Protein AF-A0A916TNV3-F1 (afdb_monomer_lite)

Foldseek 3Di:
DDDFQAADDLVVCLVVVVDDQVVQVVQQKHKDADQALDDQQARHQRHHDHHRAIWMWHKDFPQCAPDPLGDIDTHIHHNPRDHDRDPDPSPPPDWDKDWDADPNRDTDDIDIDDDD

Sequence (116 aa):
MAYGIAGPPRADYTRYFAMDSSDLARTAARRVVADVDHGFPCRASLGDARSGEDSILLNHVSHDVANPYRTAYAIYVREQAARSDQLLPVFIGRTLSLRGFGGDGMRRSSVMETER

Secondary structure (DSSP, 8-state):
---------HHHHHHHHT--HHHHHHTT-EEEE-SSSSS-EETTTTEEPPTT-EEEEEEEEEE--SSTT-EEEEEEE-TT-----S--GGGTTS-EEEEEE-TTS-EEEEEEE---

InterPro domains:
  IPR009593 Protein of unknown function DUF1203 [PF06718] (39-106)

Structure (mmCIF, N/CA/C/O backbone):
data_AF-A0A916TNV3-F1
#
_entry.id   AF-A0A916TNV3-F1
#
loop_
_atom_site.group_PDB
_atom_site.id
_atom_site.type_symbol
_atom_site.label_atom_id
_atom_site.label_alt_id
_atom_site.label_comp_id
_atom_site.label_asym_id
_atom_site.label_entity_id
_atom_site.label_seq_id
_atom_site.pdbx_PDB_ins_code
_atom_site.Cartn_x
_atom_site.Cartn_y
_atom_site.Cartn_z
_atom_site.occupancy
_atom_site.B_iso_or_equiv
_atom_site.auth_seq_id
_atom_site.auth_comp_id
_atom_site.auth_asym_id
_atom_site.auth_atom_id
_atom_site.pdbx_PDB_model_num
ATOM 1 N N . MET A 1 1 ? -6.232 15.444 -24.430 1.00 45.59 1 MET A N 1
ATOM 2 C CA . MET A 1 1 ? -5.942 14.101 -23.878 1.00 45.59 1 MET A CA 1
ATOM 3 C C . MET A 1 1 ? -6.383 14.092 -22.427 1.00 45.59 1 MET A C 1
ATOM 5 O O . MET A 1 1 ? -5.957 14.974 -21.696 1.00 45.59 1 MET A O 1
ATOM 9 N N . ALA A 1 2 ? -7.253 13.160 -22.036 1.00 71.75 2 ALA A N 1
ATOM 10 C CA . ALA A 1 2 ? -7.607 12.936 -20.636 1.00 71.75 2 ALA A CA 1
ATOM 11 C C . ALA A 1 2 ? -6.710 11.822 -20.078 1.00 71.75 2 ALA A C 1
ATOM 13 O O . ALA A 1 2 ? -6.481 10.824 -20.761 1.00 71.75 2 ALA A O 1
ATOM 14 N N . TYR A 1 3 ? -6.177 12.005 -18.873 1.00 70.06 3 TYR A N 1
ATOM 15 C CA . TYR A 1 3 ? -5.445 10.976 -18.136 1.00 70.06 3 TYR A CA 1
ATOM 16 C C . TYR A 1 3 ? -6.287 10.528 -16.939 1.00 70.06 3 TYR A C 1
ATOM 18 O O . TYR A 1 3 ? -7.085 11.304 -16.419 1.00 70.06 3 TYR A O 1
ATOM 26 N N . GLY A 1 4 ? -6.123 9.275 -16.513 1.00 76.00 4 GLY A N 1
ATOM 27 C CA . GLY A 1 4 ? -6.836 8.704 -15.371 1.00 76.00 4 GLY A CA 1
ATOM 28 C C . GLY A 1 4 ? -5.870 8.064 -14.383 1.00 76.00 4 GLY A C 1
ATOM 29 O O . GLY A 1 4 ? -4.828 7.539 -14.776 1.00 76.00 4 GLY A O 1
ATOM 30 N N . ILE A 1 5 ? -6.220 8.096 -13.099 1.00 79.31 5 ILE A N 1
ATOM 31 C CA . ILE A 1 5 ? -5.467 7.414 -12.045 1.00 79.31 5 ILE A CA 1
ATOM 32 C C . ILE A 1 5 ? -6.193 6.107 -11.735 1.00 79.31 5 ILE A C 1
ATOM 34 O O . ILE A 1 5 ? -7.368 6.109 -11.388 1.00 79.31 5 ILE A O 1
ATOM 38 N N . ALA A 1 6 ? -5.492 4.984 -11.868 1.00 80.31 6 ALA A N 1
ATOM 39 C CA . ALA A 1 6 ? -6.019 3.666 -11.540 1.00 80.31 6 ALA A CA 1
ATOM 40 C C . ALA A 1 6 ? -5.325 3.102 -10.296 1.00 80.31 6 ALA A C 1
ATOM 42 O O . ALA A 1 6 ? -4.105 3.209 -10.147 1.00 80.31 6 ALA A O 1
ATOM 43 N N . GLY A 1 7 ? -6.113 2.490 -9.415 1.00 85.56 7 GLY A N 1
ATOM 44 C CA . GLY A 1 7 ? -5.614 1.572 -8.397 1.00 85.56 7 GLY A CA 1
ATOM 45 C C . GLY A 1 7 ? -5.381 0.158 -8.949 1.00 85.56 7 GLY A C 1
ATOM 46 O O . GLY A 1 7 ? -5.683 -0.099 -10.119 1.00 85.56 7 GLY A O 1
ATOM 47 N N . PRO A 1 8 ? -4.869 -0.773 -8.122 1.00 89.81 8 PRO A N 1
ATOM 48 C CA . PRO A 1 8 ? -4.747 -2.176 -8.501 1.00 89.81 8 PRO A CA 1
ATOM 49 C C . PRO A 1 8 ? -6.127 -2.796 -8.806 1.00 89.81 8 PRO A C 1
ATOM 51 O O . PRO A 1 8 ? -7.106 -2.463 -8.128 1.00 89.81 8 PRO A O 1
ATOM 54 N N . PRO A 1 9 ? -6.227 -3.707 -9.790 1.00 89.19 9 PRO A N 1
ATOM 55 C CA . PRO A 1 9 ? -7.436 -4.482 -10.056 1.00 89.19 9 PRO A CA 1
ATOM 56 C C . PRO A 1 9 ? -7.943 -5.241 -8.824 1.00 89.19 9 PRO A C 1
ATOM 58 O O . PRO A 1 9 ? -7.163 -5.836 -8.083 1.00 89.19 9 PRO A O 1
ATOM 61 N N . ARG A 1 10 ? -9.271 -5.314 -8.645 1.00 89.38 10 ARG A N 1
ATOM 62 C CA . ARG A 1 10 ? -9.894 -6.047 -7.523 1.00 89.38 10 ARG A CA 1
ATOM 63 C C . ARG A 1 10 ? -9.470 -7.519 -7.459 1.00 89.38 10 ARG A C 1
ATOM 65 O O . ARG A 1 10 ? -9.273 -8.058 -6.368 1.00 89.38 10 ARG A O 1
ATOM 72 N N . ALA A 1 11 ? -9.297 -8.163 -8.613 1.00 91.25 11 ALA A N 1
ATOM 73 C CA . ALA A 1 11 ? -8.871 -9.560 -8.700 1.00 91.25 11 ALA A CA 1
ATOM 74 C C . ALA A 1 11 ? -7.503 -9.814 -8.034 1.00 91.25 11 ALA A C 1
ATOM 76 O O . ALA A 1 11 ? -7.301 -10.873 -7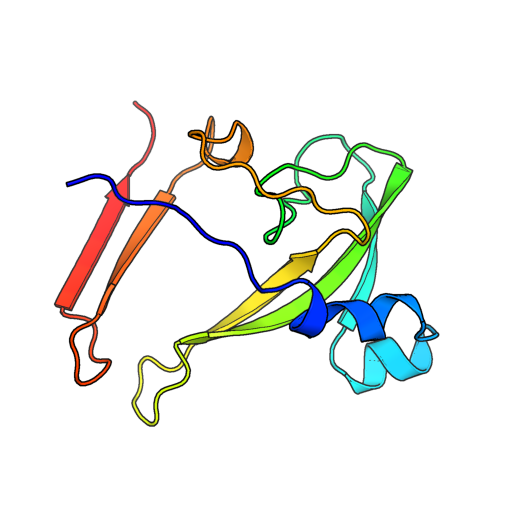.441 1.00 91.25 11 ALA A O 1
ATOM 77 N N . ASP A 1 12 ? -6.607 -8.823 -8.039 1.00 91.94 12 ASP A N 1
ATOM 78 C CA . ASP A 1 12 ? -5.238 -8.964 -7.534 1.00 91.94 12 ASP A CA 1
ATOM 79 C C . ASP A 1 12 ? -5.185 -9.105 -6.015 1.00 91.94 12 ASP A C 1
ATOM 81 O O . ASP A 1 12 ? -4.214 -9.647 -5.481 1.00 91.94 12 ASP A O 1
ATOM 85 N N . TYR A 1 13 ? -6.220 -8.636 -5.313 1.00 94.00 13 TYR A N 1
ATOM 86 C CA . TYR A 1 13 ? -6.229 -8.598 -3.856 1.00 94.00 13 TYR A CA 1
ATOM 87 C C . TYR A 1 13 ? -7.477 -9.208 -3.194 1.00 94.00 13 TYR A C 1
ATOM 89 O O . TYR A 1 13 ? -7.505 -9.352 -1.974 1.00 94.00 13 TYR A O 1
ATOM 97 N N . THR A 1 14 ? -8.489 -9.642 -3.953 1.00 93.44 14 THR A N 1
ATOM 98 C CA . THR A 1 14 ? -9.712 -10.236 -3.367 1.00 93.44 14 THR A CA 1
ATOM 99 C C . THR A 1 14 ? -9.411 -11.461 -2.497 1.00 93.44 14 THR A C 1
ATOM 101 O O . THR A 1 14 ? -10.008 -11.622 -1.436 1.00 93.44 14 THR A O 1
ATOM 104 N N . ARG A 1 15 ? -8.434 -12.292 -2.890 1.00 95.25 15 ARG A N 1
ATOM 105 C CA . ARG A 1 15 ? -8.075 -13.518 -2.151 1.00 95.25 15 ARG A CA 1
ATOM 106 C C . ARG A 1 15 ? -7.668 -13.273 -0.694 1.00 95.25 15 ARG A C 1
ATOM 108 O O . ARG A 1 15 ? -7.888 -14.145 0.135 1.00 95.25 15 ARG A O 1
ATOM 115 N N . TYR A 1 16 ? -7.093 -12.110 -0.377 1.00 96.88 16 TYR A N 1
ATOM 116 C CA . TYR A 1 16 ? -6.606 -11.819 0.975 1.00 96.88 16 TYR A CA 1
ATOM 117 C C . TYR A 1 16 ? -7.752 -11.687 1.984 1.00 96.88 16 TYR A C 1
ATOM 119 O O . TYR A 1 16 ? -7.570 -11.981 3.159 1.00 96.88 16 TYR A O 1
ATOM 127 N N . PHE A 1 17 ? -8.952 -11.296 1.545 1.00 95.88 17 PHE A N 1
ATOM 128 C CA . PHE A 1 17 ? -10.091 -11.143 2.452 1.00 95.88 17 PHE A CA 1
ATOM 129 C C . PHE A 1 17 ? -10.606 -12.478 2.992 1.00 95.88 17 PHE A C 1
ATOM 131 O O . PHE A 1 17 ? -11.087 -12.510 4.124 1.00 95.88 17 PHE A O 1
ATOM 138 N N . ALA A 1 18 ? -10.416 -13.568 2.243 1.00 95.44 18 ALA A N 1
ATOM 139 C CA . ALA A 1 18 ? -10.770 -14.925 2.654 1.00 95.44 18 ALA A CA 1
ATOM 140 C C . ALA A 1 18 ? -9.696 -15.613 3.521 1.00 95.44 18 ALA A C 1
ATOM 142 O O . ALA A 1 18 ? -9.947 -16.696 4.041 1.00 95.44 18 ALA A O 1
ATOM 143 N N . MET A 1 19 ? -8.506 -15.017 3.664 1.00 97.31 19 MET A N 1
ATOM 144 C CA . MET A 1 19 ? -7.401 -15.596 4.434 1.00 97.31 19 MET A CA 1
ATOM 145 C C . MET A 1 19 ? -7.539 -15.306 5.930 1.00 97.31 19 MET A C 1
ATOM 147 O O . MET A 1 19 ? -7.941 -14.206 6.339 1.00 97.31 19 MET A O 1
ATOM 151 N N . ASP A 1 20 ? -7.126 -16.278 6.741 1.00 97.56 20 ASP A N 1
ATOM 152 C CA . ASP A 1 20 ? -6.899 -16.074 8.166 1.00 97.56 20 ASP A CA 1
ATOM 153 C C . ASP A 1 20 ? -5.582 -15.318 8.429 1.00 97.56 20 ASP A C 1
ATOM 155 O O . ASP A 1 20 ? -4.798 -15.021 7.524 1.00 97.56 20 ASP A O 1
ATOM 159 N N . SER A 1 21 ? -5.328 -14.981 9.692 1.00 96.69 21 SER A N 1
ATOM 160 C CA . SER A 1 21 ? -4.140 -14.219 10.087 1.00 96.69 21 SER A CA 1
ATOM 161 C C . SER A 1 21 ? -2.815 -14.923 9.765 1.00 96.69 21 SER A C 1
ATOM 163 O O . SER A 1 21 ? -1.822 -14.244 9.499 1.00 96.69 21 SER A O 1
ATOM 165 N N . SER A 1 22 ? -2.780 -16.257 9.783 1.00 97.62 22 SER A N 1
ATOM 166 C CA . SER A 1 22 ? -1.572 -17.039 9.507 1.00 97.62 22 SER A CA 1
ATOM 167 C C . SER A 1 22 ? -1.245 -17.060 8.011 1.00 97.62 22 SER A C 1
ATOM 169 O O . SER A 1 22 ? -0.099 -16.823 7.619 1.00 97.62 22 SER A O 1
ATOM 171 N N . ASP A 1 23 ? -2.263 -17.221 7.166 1.00 97.94 23 ASP A N 1
ATOM 172 C CA . ASP A 1 23 ? -2.129 -17.171 5.712 1.00 97.94 23 ASP A CA 1
ATOM 173 C C . ASP A 1 23 ? -1.785 -15.766 5.207 1.00 97.94 23 ASP A C 1
ATOM 175 O O . ASP A 1 23 ? -0.944 -15.601 4.313 1.00 97.94 23 ASP A O 1
ATOM 179 N N . LEU A 1 24 ? -2.374 -14.737 5.821 1.00 98.00 24 LEU A N 1
ATOM 180 C CA . LEU A 1 24 ? -2.001 -13.347 5.568 1.00 98.00 24 LEU A CA 1
ATOM 181 C C . LEU A 1 24 ? -0.519 -13.117 5.884 1.00 98.00 24 LEU A C 1
ATOM 183 O O . LEU A 1 24 ? 0.226 -12.642 5.024 1.00 98.00 24 LEU A O 1
ATOM 187 N N . ALA A 1 25 ? -0.056 -13.529 7.067 1.00 96.94 25 ALA A N 1
ATOM 188 C CA . ALA A 1 25 ? 1.339 -13.354 7.464 1.00 96.94 25 ALA A CA 1
ATOM 189 C C . ALA A 1 25 ? 2.313 -14.061 6.503 1.00 96.94 25 ALA A C 1
ATOM 191 O O . ALA A 1 25 ? 3.323 -13.477 6.102 1.00 96.94 25 ALA A O 1
ATOM 192 N N . ARG A 1 26 ? 1.979 -15.278 6.051 1.00 97.12 26 ARG A N 1
ATOM 193 C CA . ARG A 1 26 ? 2.771 -16.046 5.071 1.00 97.12 26 ARG A CA 1
ATOM 194 C C . ARG A 1 26 ? 2.892 -15.352 3.710 1.00 97.12 26 ARG A C 1
ATOM 196 O O . ARG A 1 26 ? 3.831 -15.621 2.964 1.00 97.12 26 ARG A O 1
ATOM 203 N N . THR A 1 27 ? 1.966 -14.453 3.387 1.00 94.81 27 THR A N 1
ATOM 204 C CA . THR A 1 27 ? 1.957 -13.666 2.144 1.00 94.81 27 THR A CA 1
ATOM 205 C C . THR A 1 27 ? 2.395 -12.211 2.344 1.00 94.81 27 THR A C 1
ATOM 207 O O . THR A 1 27 ? 2.175 -11.381 1.461 1.00 94.81 27 THR A O 1
ATOM 210 N N . ALA A 1 28 ? 3.039 -11.901 3.478 1.00 95.19 28 ALA A N 1
ATOM 211 C CA . ALA A 1 28 ? 3.454 -10.549 3.865 1.00 95.19 28 ALA A CA 1
ATOM 212 C C . ALA A 1 28 ? 2.291 -9.536 3.864 1.00 95.19 28 ALA A C 1
ATOM 214 O O . ALA A 1 28 ? 2.457 -8.365 3.509 1.00 95.19 28 ALA A O 1
ATOM 215 N N . ALA A 1 29 ? 1.108 -10.003 4.260 1.00 97.75 29 ALA A N 1
ATOM 216 C CA . ALA A 1 29 ? -0.093 -9.206 4.425 1.00 97.75 29 ALA A CA 1
ATOM 217 C C . ALA A 1 29 ? -0.606 -9.285 5.868 1.00 97.75 29 ALA A C 1
ATOM 219 O O . ALA A 1 29 ? -0.259 -10.183 6.634 1.00 97.75 29 ALA A O 1
ATOM 220 N N . ARG A 1 30 ? -1.451 -8.331 6.255 1.00 98.06 30 ARG A N 1
ATOM 221 C CA . ARG A 1 30 ? -2.170 -8.363 7.532 1.00 98.06 30 ARG A CA 1
ATOM 222 C C . ARG A 1 30 ? -3.494 -7.624 7.439 1.00 98.06 30 ARG A C 1
ATOM 224 O O . ARG A 1 30 ? -3.636 -6.687 6.653 1.00 98.06 30 ARG A O 1
ATOM 231 N N . ARG A 1 31 ? -4.437 -8.023 8.286 1.00 97.69 31 ARG A N 1
ATOM 232 C CA . ARG A 1 31 ? -5.702 -7.314 8.478 1.00 97.69 31 ARG A CA 1
ATOM 233 C C . ARG A 1 31 ? -5.469 -6.105 9.381 1.00 97.69 31 ARG A C 1
ATOM 235 O O . ARG A 1 31 ? -4.719 -6.203 10.353 1.00 97.69 31 ARG A O 1
ATOM 242 N N . VAL A 1 32 ? -6.051 -4.967 9.023 1.00 97.69 32 VAL A N 1
ATOM 243 C CA . VAL A 1 32 ? -5.921 -3.702 9.752 1.00 97.69 32 VAL A CA 1
ATOM 244 C C . VAL A 1 32 ? -7.288 -3.039 9.819 1.00 97.69 32 VAL A C 1
ATOM 246 O O . VAL A 1 32 ? -7.908 -2.813 8.780 1.00 97.69 32 VAL A O 1
ATOM 249 N N . VAL A 1 33 ? -7.721 -2.707 11.032 1.00 96.81 33 VAL A N 1
ATOM 250 C CA . VAL A 1 33 ? -8.901 -1.872 11.277 1.00 96.81 33 VAL A CA 1
ATOM 251 C C . VAL A 1 33 ? -8.419 -0.431 11.366 1.00 96.81 33 VAL A C 1
ATOM 253 O O . VAL A 1 33 ? -7.474 -0.152 12.107 1.00 96.81 33 VAL A O 1
ATOM 256 N N . ALA A 1 34 ? -9.025 0.467 10.594 1.00 96.19 34 ALA A N 1
ATOM 257 C CA . ALA A 1 34 ? -8.708 1.886 10.681 1.00 96.19 34 ALA A CA 1
ATOM 258 C C . ALA A 1 34 ? -9.148 2.436 12.046 1.00 96.19 34 ALA A C 1
ATOM 260 O O . ALA A 1 34 ? -10.291 2.247 12.458 1.00 96.19 34 ALA A O 1
ATOM 261 N N . ASP A 1 35 ? -8.249 3.114 12.754 1.00 96.06 35 ASP A N 1
ATOM 262 C CA . ASP A 1 35 ? -8.545 3.737 14.049 1.00 96.06 35 ASP A CA 1
ATOM 263 C C . ASP A 1 35 ? -9.050 5.181 13.895 1.00 96.06 35 ASP A C 1
ATOM 265 O O . ASP A 1 35 ? -9.844 5.656 14.707 1.00 96.06 35 ASP A O 1
ATOM 269 N N . VAL A 1 36 ? -8.685 5.847 12.801 1.00 93.88 36 VAL A N 1
ATOM 270 C CA . VAL A 1 36 ? -9.113 7.203 12.439 1.00 93.88 36 VAL A CA 1
ATOM 271 C C . VAL A 1 36 ? -9.555 7.283 10.975 1.00 93.88 36 VAL A C 1
ATOM 273 O O . VAL A 1 36 ? -9.180 6.454 10.150 1.00 93.88 36 VAL A O 1
ATOM 276 N N . ASP A 1 37 ? -10.315 8.324 10.630 1.00 88.69 37 ASP A N 1
ATOM 277 C CA . ASP A 1 37 ? -10.859 8.533 9.276 1.00 88.69 37 ASP A CA 1
ATOM 278 C C . ASP A 1 37 ? -9.814 8.882 8.200 1.00 88.69 37 ASP A C 1
ATOM 280 O O . ASP A 1 37 ? -10.140 8.924 7.011 1.00 88.69 37 ASP A O 1
ATOM 284 N N . HIS A 1 38 ? -8.573 9.167 8.604 1.00 86.69 38 HIS A N 1
ATOM 285 C CA . HIS A 1 38 ? -7.480 9.574 7.725 1.00 86.69 38 HIS A CA 1
ATOM 286 C C . HIS A 1 38 ? -6.185 8.857 8.108 1.00 86.69 38 HIS A C 1
ATOM 288 O O . HIS A 1 38 ? -5.759 8.936 9.254 1.00 86.69 38 HIS A O 1
ATOM 294 N N . GLY A 1 39 ? -5.520 8.213 7.145 1.00 88.19 39 GLY A N 1
ATOM 295 C CA . GLY A 1 39 ? -4.253 7.500 7.391 1.00 88.19 39 GLY A CA 1
ATOM 296 C C . GLY A 1 39 ? -4.215 6.078 6.835 1.00 88.19 39 GLY A C 1
ATOM 297 O O . GLY A 1 39 ? -3.149 5.462 6.776 1.00 88.19 39 GLY A O 1
ATOM 298 N N . PHE A 1 40 ? -5.352 5.594 6.334 1.00 93.62 40 PHE A N 1
ATOM 299 C CA . PHE A 1 40 ? -5.515 4.269 5.740 1.00 93.62 40 PHE A CA 1
ATOM 300 C C . PHE A 1 40 ? -5.959 4.400 4.273 1.00 93.62 40 PHE A C 1
ATOM 302 O O .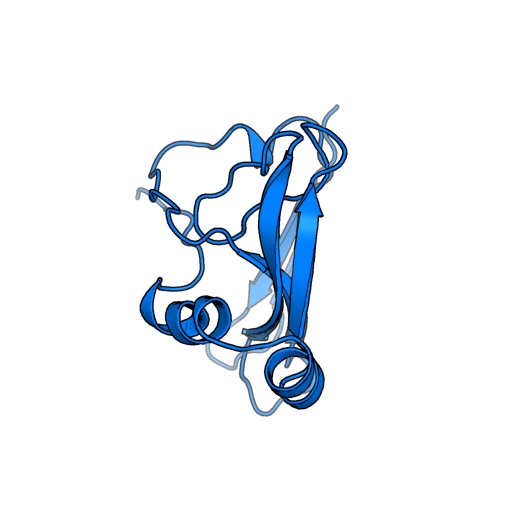 PHE A 1 40 ? -7.068 3.985 3.920 1.00 93.62 40 PHE A O 1
ATOM 309 N N . PRO A 1 41 ? -5.135 5.012 3.394 1.00 92.06 41 PRO A N 1
ATOM 310 C CA . PRO A 1 41 ? -5.530 5.303 2.022 1.00 92.06 41 PRO A CA 1
ATOM 311 C C . PRO A 1 41 ? -5.670 4.007 1.220 1.00 92.06 41 PRO A C 1
ATOM 313 O O . PRO A 1 41 ? -4.678 3.360 0.874 1.00 92.06 41 PRO A O 1
ATOM 316 N N . CYS A 1 42 ? -6.905 3.639 0.878 1.00 92.69 42 CYS A N 1
ATOM 317 C CA . CYS A 1 42 ? -7.177 2.500 0.014 1.00 92.69 42 CYS A CA 1
ATOM 318 C C . CYS A 1 42 ? -6.666 2.803 -1.393 1.00 92.69 42 CYS A C 1
ATOM 320 O O . CYS A 1 42 ? -7.181 3.678 -2.093 1.00 92.69 42 CYS A O 1
ATOM 322 N N . ARG A 1 43 ? -5.668 2.046 -1.848 1.00 91.62 43 ARG A N 1
ATOM 323 C CA . ARG A 1 43 ? -5.049 2.277 -3.154 1.00 91.62 43 ARG A CA 1
ATOM 324 C C . ARG A 1 43 ? -5.975 1.925 -4.320 1.00 91.62 43 ARG A C 1
ATOM 326 O O . ARG A 1 43 ? -5.775 2.460 -5.404 1.00 91.62 43 ARG A O 1
ATOM 333 N N . ALA A 1 44 ? -6.963 1.054 -4.104 1.00 90.50 44 ALA A N 1
ATOM 334 C CA . ALA A 1 44 ? -7.915 0.620 -5.128 1.00 90.50 44 ALA A CA 1
ATOM 335 C C . ALA A 1 44 ? -9.026 1.652 -5.397 1.00 90.50 44 ALA A C 1
ATOM 337 O O . ALA A 1 44 ? -9.296 1.957 -6.556 1.00 90.50 44 ALA A O 1
ATOM 338 N N . SER A 1 45 ? -9.635 2.218 -4.347 1.00 87.81 45 SER A N 1
ATOM 339 C CA . SER A 1 45 ? -10.688 3.243 -4.475 1.00 87.81 45 SER A CA 1
ATOM 340 C C . SER A 1 45 ? -10.156 4.671 -4.486 1.00 87.81 45 SER A C 1
ATOM 342 O O . SER A 1 45 ? -10.886 5.580 -4.867 1.00 87.81 45 SER A O 1
ATOM 344 N N . LEU A 1 46 ? -8.905 4.876 -4.054 1.00 88.12 46 LEU A N 1
ATOM 345 C CA . LEU A 1 46 ? -8.317 6.196 -3.817 1.00 88.12 46 LEU A CA 1
ATOM 346 C C . LEU A 1 46 ? -9.158 7.011 -2.816 1.00 88.12 46 LEU A C 1
ATOM 348 O O . LEU A 1 46 ? -9.423 8.193 -3.007 1.00 88.12 46 LEU A O 1
ATOM 352 N N . GLY A 1 47 ? -9.575 6.360 -1.732 1.00 88.00 47 GLY A N 1
ATOM 353 C CA . GLY A 1 47 ? -10.220 6.982 -0.576 1.00 88.00 47 GLY A CA 1
ATOM 354 C C . GLY A 1 47 ? -9.711 6.345 0.712 1.00 88.00 47 GLY A C 1
ATOM 355 O O . GLY A 1 47 ? -9.307 5.183 0.701 1.00 88.00 47 GLY A O 1
ATOM 356 N N . ASP A 1 48 ? -9.701 7.087 1.815 1.00 89.56 48 ASP A N 1
ATOM 357 C CA . ASP A 1 48 ? -9.354 6.520 3.120 1.00 89.56 48 ASP A CA 1
ATOM 358 C C . ASP A 1 48 ? -10.423 5.515 3.596 1.00 89.56 48 ASP A C 1
ATOM 360 O O . ASP A 1 48 ? -11.612 5.628 3.270 1.00 89.56 48 ASP A O 1
ATOM 364 N N . ALA A 1 49 ? -9.990 4.504 4.352 1.00 92.31 49 ALA A N 1
ATOM 365 C CA . ALA A 1 49 ? -10.890 3.756 5.224 1.00 92.31 49 ALA A CA 1
ATOM 366 C C . ALA A 1 49 ? -11.350 4.655 6.386 1.00 92.31 49 ALA A C 1
ATOM 368 O O . ALA A 1 49 ? -10.566 5.451 6.901 1.00 92.31 49 ALA A O 1
ATOM 369 N N . ARG A 1 50 ? -12.624 4.545 6.767 1.00 92.56 50 ARG A N 1
ATOM 370 C CA . ARG A 1 50 ? -13.205 5.242 7.926 1.00 92.56 50 ARG A CA 1
ATOM 371 C C . ARG A 1 50 ? -12.901 4.488 9.213 1.00 92.56 50 ARG A C 1
ATOM 373 O O . ARG A 1 50 ? -12.686 3.279 9.170 1.00 92.56 50 ARG A O 1
ATOM 380 N N . SER A 1 51 ? -12.918 5.187 10.346 1.00 96.06 51 SER A N 1
ATOM 381 C CA . SER A 1 51 ? -12.718 4.561 11.657 1.00 96.06 51 SER A CA 1
ATOM 382 C C . SER A 1 51 ? -13.668 3.365 11.841 1.00 96.06 51 SER A C 1
ATOM 384 O O . SER A 1 51 ? -14.869 3.462 11.584 1.00 96.06 51 SER A O 1
ATOM 386 N N . GLY A 1 52 ? -13.112 2.217 12.232 1.00 96.12 52 GLY A N 1
ATOM 387 C CA . GLY A 1 52 ? -13.823 0.945 12.373 1.00 96.12 52 GLY A CA 1
ATOM 388 C C . GLY A 1 52 ? -13.942 0.102 11.096 1.00 96.12 52 GLY A C 1
ATOM 389 O O . GLY A 1 52 ? -14.378 -1.043 11.184 1.00 96.12 52 GLY A O 1
ATOM 390 N N . GLU A 1 53 ? -13.554 0.606 9.921 1.00 95.00 53 GLU A N 1
ATOM 391 C CA . GLU A 1 53 ? -13.571 -0.184 8.685 1.00 95.00 53 GLU A CA 1
ATOM 392 C C . GLU A 1 53 ? -12.348 -1.105 8.561 1.00 95.00 53 GLU A C 1
ATOM 394 O O . GLU A 1 53 ? -11.209 -0.727 8.859 1.00 95.00 53 GLU A O 1
ATOM 399 N N . ASP A 1 54 ? -12.586 -2.306 8.028 1.00 94.88 54 ASP A N 1
ATOM 400 C CA . ASP A 1 54 ? -11.544 -3.283 7.733 1.00 94.88 54 ASP A CA 1
ATOM 401 C C . ASP A 1 54 ? -10.798 -2.985 6.426 1.00 94.88 54 ASP A C 1
ATOM 403 O O . ASP A 1 54 ? -11.367 -2.645 5.380 1.00 94.88 54 ASP A O 1
ATOM 407 N N . SER A 1 55 ? -9.492 -3.227 6.465 1.00 96.69 55 SER A N 1
ATOM 408 C CA . SER A 1 55 ? -8.602 -3.194 5.312 1.00 96.69 55 SER A CA 1
ATOM 409 C C . SER A 1 55 ? -7.568 -4.318 5.374 1.00 96.69 55 SER A C 1
ATOM 411 O O . SER A 1 55 ? -7.287 -4.895 6.429 1.00 96.69 55 SER A O 1
ATOM 413 N N . ILE A 1 56 ? -6.975 -4.628 4.224 1.00 97.88 56 ILE A N 1
ATOM 414 C CA . ILE A 1 56 ? -5.768 -5.450 4.147 1.00 97.88 56 ILE A CA 1
ATOM 415 C C . ILE A 1 56 ? -4.593 -4.529 3.837 1.00 97.88 56 ILE A C 1
ATOM 417 O O . ILE A 1 56 ? -4.614 -3.804 2.842 1.00 97.88 56 ILE A O 1
ATOM 421 N N . LEU A 1 57 ? -3.554 -4.594 4.668 1.00 98.25 57 LEU A N 1
ATOM 422 C CA . LEU A 1 57 ? -2.231 -4.072 4.347 1.00 98.25 57 LEU A CA 1
ATOM 423 C C . LEU A 1 57 ? -1.440 -5.193 3.675 1.00 98.25 57 LEU A C 1
ATOM 425 O O . LEU A 1 57 ? -1.219 -6.233 4.292 1.00 98.25 57 LEU A O 1
ATOM 429 N N . LEU A 1 58 ? -1.020 -4.991 2.428 1.00 97.19 58 LEU A N 1
ATOM 430 C CA . LEU A 1 58 ? -0.278 -5.987 1.647 1.00 97.19 58 LEU A CA 1
ATOM 431 C C . LEU A 1 58 ? 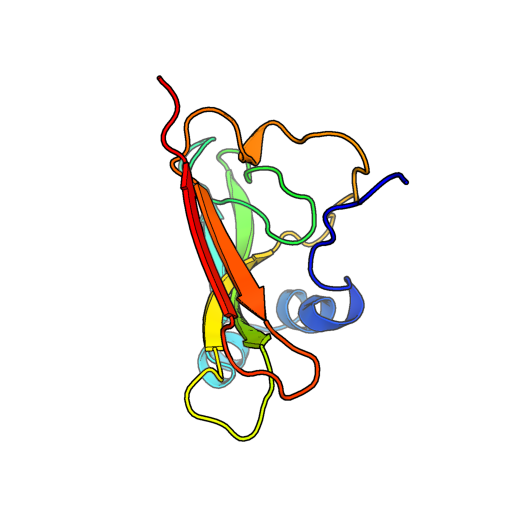0.916 -5.366 0.928 1.00 97.19 58 LEU A C 1
ATOM 433 O O . LEU A 1 58 ? 0.945 -4.159 0.685 1.00 97.19 58 LEU A O 1
ATOM 437 N N . ASN A 1 59 ? 1.889 -6.196 0.553 1.00 96.12 59 ASN A N 1
ATOM 438 C CA . ASN A 1 59 ? 2.992 -5.784 -0.309 1.00 96.12 59 ASN A CA 1
ATOM 439 C C . ASN A 1 59 ? 2.578 -5.849 -1.792 1.00 96.12 59 ASN A C 1
ATOM 441 O O . ASN A 1 59 ? 2.140 -6.893 -2.271 1.00 96.12 59 ASN A O 1
ATOM 445 N N . HIS A 1 60 ? 2.710 -4.736 -2.516 1.00 94.81 60 HIS A N 1
ATOM 446 C CA . HIS A 1 60 ? 2.341 -4.615 -3.927 1.00 94.81 60 HIS A CA 1
ATOM 447 C C . HIS A 1 60 ? 3.531 -4.155 -4.770 1.00 94.81 60 HIS A C 1
ATOM 449 O O . HIS A 1 60 ? 4.194 -3.169 -4.437 1.00 94.81 60 HIS A O 1
ATOM 455 N N . VAL A 1 61 ? 3.769 -4.847 -5.886 1.00 94.94 61 VAL A N 1
ATOM 456 C CA . VAL A 1 61 ? 4.778 -4.479 -6.886 1.00 94.94 61 VAL A CA 1
ATOM 457 C C . VAL A 1 61 ? 4.155 -3.486 -7.863 1.00 94.94 61 VAL A C 1
ATOM 459 O O . VAL A 1 61 ? 3.321 -3.861 -8.679 1.00 94.94 61 VAL A O 1
ATOM 462 N N . SER A 1 62 ? 4.548 -2.216 -7.770 1.00 92.56 62 SER A N 1
ATOM 463 C CA . SER A 1 62 ? 4.007 -1.138 -8.612 1.00 92.56 62 SER A CA 1
ATOM 464 C C . SER A 1 62 ? 4.832 -0.869 -9.871 1.00 92.56 62 SER A C 1
ATOM 466 O O . SER A 1 62 ? 4.347 -0.214 -10.789 1.00 92.56 62 SER A O 1
ATOM 468 N N . HIS A 1 63 ? 6.072 -1.362 -9.915 1.00 94.75 63 HIS A N 1
ATOM 469 C CA . HIS A 1 63 ? 6.949 -1.291 -11.083 1.00 94.75 63 HIS A CA 1
ATOM 470 C C . HIS A 1 63 ? 7.746 -2.592 -11.179 1.00 94.75 63 HIS A C 1
ATOM 472 O O . HIS A 1 63 ? 8.747 -2.753 -10.477 1.00 94.75 63 HIS A O 1
ATOM 478 N N . ASP A 1 64 ? 7.263 -3.542 -11.983 1.00 95.50 64 ASP A N 1
ATOM 479 C CA . ASP A 1 64 ? 7.855 -4.878 -12.115 1.00 95.50 64 ASP A CA 1
ATOM 480 C C . ASP A 1 64 ? 8.776 -4.950 -13.335 1.00 95.50 64 ASP A C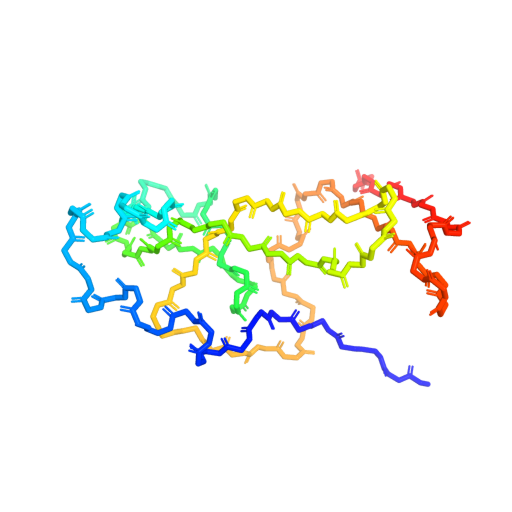 1
ATOM 482 O O . ASP A 1 64 ? 8.369 -5.267 -14.450 1.00 95.50 64 ASP A O 1
ATOM 486 N N . VAL A 1 65 ? 10.036 -4.582 -13.122 1.00 97.12 65 VAL A N 1
ATOM 487 C CA . VAL A 1 65 ? 11.075 -4.535 -14.156 1.00 97.12 65 VAL A CA 1
ATOM 488 C C . VAL A 1 65 ? 12.330 -5.243 -13.664 1.00 97.12 65 VAL A C 1
ATOM 490 O O . VAL A 1 65 ? 12.630 -5.237 -12.473 1.00 97.12 65 VAL A O 1
ATOM 493 N N . ALA A 1 66 ? 13.112 -5.817 -14.575 1.00 96.12 66 ALA A N 1
ATOM 494 C CA . ALA A 1 66 ? 14.391 -6.457 -14.257 1.00 96.12 66 ALA A CA 1
ATOM 495 C C . ALA A 1 66 ? 15.552 -5.441 -14.212 1.00 96.12 66 ALA A C 1
ATOM 497 O O . ALA A 1 66 ? 16.615 -5.663 -14.785 1.00 96.12 66 ALA A O 1
ATOM 498 N N . ASN A 1 67 ? 15.332 -4.286 -13.581 1.00 95.31 67 ASN A N 1
ATOM 499 C CA . ASN A 1 67 ? 16.321 -3.216 -13.459 1.00 95.31 67 ASN A CA 1
ATOM 500 C C . ASN A 1 67 ? 16.279 -2.597 -12.041 1.00 95.31 67 ASN A C 1
ATOM 502 O O . ASN A 1 67 ? 15.370 -2.910 -11.264 1.00 95.31 67 ASN A O 1
ATOM 506 N N . PRO A 1 68 ? 17.227 -1.709 -11.676 1.00 96.69 68 PRO A N 1
ATOM 507 C CA . PRO A 1 68 ? 17.314 -1.152 -10.321 1.00 96.69 68 PRO A CA 1
ATOM 508 C C . PRO A 1 68 ? 16.094 -0.351 -9.845 1.00 96.69 68 PRO A C 1
ATOM 510 O O . PRO A 1 68 ? 16.004 -0.034 -8.663 1.00 96.69 68 PRO A O 1
ATOM 513 N N . TYR A 1 69 ? 15.164 0.004 -10.734 1.00 96.25 69 TYR A N 1
ATOM 514 C CA . TYR A 1 69 ? 13.946 0.729 -10.381 1.00 96.25 69 TYR A CA 1
ATOM 515 C C . TYR A 1 69 ? 12.776 -0.177 -9.989 1.00 96.25 69 TYR A C 1
ATOM 517 O O . TYR A 1 69 ? 11.717 0.353 -9.633 1.00 96.25 69 TYR A O 1
ATOM 525 N N . ARG A 1 70 ? 12.939 -1.510 -9.998 1.00 97.12 70 ARG A N 1
ATOM 526 C CA . ARG A 1 70 ? 11.910 -2.435 -9.504 1.00 97.12 70 ARG A CA 1
ATOM 527 C C . ARG A 1 70 ? 11.437 -2.005 -8.117 1.00 97.12 70 ARG A C 1
ATOM 529 O O . ARG A 1 70 ? 12.236 -1.911 -7.190 1.00 97.12 70 ARG A O 1
ATOM 536 N N . THR A 1 71 ? 10.143 -1.738 -7.973 1.00 95.31 71 THR A N 1
ATOM 537 C CA . THR A 1 71 ? 9.591 -1.164 -6.739 1.00 95.31 71 THR A CA 1
ATOM 538 C C . THR A 1 71 ? 8.440 -2.008 -6.222 1.00 95.31 71 THR A C 1
ATOM 540 O O . THR A 1 71 ? 7.488 -2.297 -6.947 1.00 95.31 71 THR A O 1
ATOM 543 N N . ALA A 1 72 ? 8.514 -2.342 -4.937 1.00 95.31 72 ALA A N 1
ATOM 544 C CA . ALA A 1 72 ? 7.421 -2.923 -4.180 1.00 95.31 72 ALA A CA 1
ATOM 545 C C . ALA A 1 72 ? 7.262 -2.170 -2.857 1.00 95.31 72 ALA A C 1
ATOM 547 O O . ALA A 1 72 ? 8.254 -1.784 -2.237 1.00 95.31 72 ALA A O 1
ATOM 548 N N . TYR A 1 73 ? 6.023 -1.929 -2.439 1.00 95.12 73 TYR A N 1
ATOM 549 C CA . TYR A 1 73 ? 5.740 -1.224 -1.191 1.00 95.12 73 TYR A CA 1
ATOM 550 C C . TYR A 1 73 ? 4.418 -1.679 -0.575 1.00 95.12 73 TYR A C 1
ATOM 552 O O . TYR A 1 73 ? 3.592 -2.306 -1.240 1.00 95.12 73 TYR A O 1
ATOM 560 N N . ALA A 1 74 ? 4.230 -1.373 0.707 1.00 96.75 74 ALA A N 1
ATOM 561 C CA . ALA A 1 74 ? 2.994 -1.680 1.409 1.00 96.75 74 ALA A CA 1
ATOM 562 C C . ALA A 1 74 ? 1.861 -0.738 0.963 1.00 96.75 74 ALA A C 1
ATOM 564 O O . ALA A 1 74 ? 2.053 0.475 0.881 1.00 96.75 74 ALA A O 1
ATOM 565 N N . ILE A 1 75 ? 0.679 -1.290 0.690 1.00 96.31 75 ILE A N 1
ATOM 566 C CA . ILE A 1 75 ? -0.536 -0.536 0.357 1.00 96.31 75 ILE A CA 1
ATOM 567 C C . ILE A 1 75 ? -1.728 -1.062 1.157 1.00 96.31 75 ILE A C 1
ATOM 569 O O . ILE A 1 75 ? -1.795 -2.256 1.451 1.00 96.31 75 ILE A O 1
ATOM 573 N N . TYR A 1 76 ? -2.687 -0.185 1.459 1.00 96.62 76 TYR A N 1
ATOM 574 C CA . TYR A 1 76 ? -3.993 -0.591 1.975 1.00 96.62 76 TYR A CA 1
ATOM 575 C C . TYR A 1 76 ? -4.961 -0.869 0.825 1.00 96.62 76 TYR A C 1
ATOM 577 O O . TYR A 1 76 ? -4.995 -0.134 -0.168 1.00 96.62 76 TYR A O 1
ATOM 585 N N . VAL A 1 77 ? -5.789 -1.900 0.977 1.00 95.88 77 VAL A N 1
ATOM 586 C CA . VAL A 1 77 ? -6.926 -2.187 0.095 1.00 95.88 77 VAL A CA 1
ATOM 587 C C . VAL A 1 77 ? -8.170 -2.514 0.915 1.00 95.88 77 VAL A C 1
ATOM 589 O O . VAL A 1 77 ? -8.094 -3.166 1.956 1.00 95.88 77 VAL A O 1
ATOM 592 N N . ARG A 1 78 ? -9.326 -2.067 0.423 1.00 94.38 78 ARG A N 1
ATOM 593 C CA . ARG A 1 78 ? -10.655 -2.369 0.968 1.00 94.38 78 ARG A CA 1
ATOM 594 C C . ARG A 1 78 ? -11.377 -3.355 0.055 1.00 94.38 78 ARG A C 1
ATOM 596 O O . ARG A 1 78 ? -11.184 -3.330 -1.161 1.00 94.38 78 ARG A O 1
ATOM 603 N N . GLU A 1 79 ? -12.223 -4.203 0.632 1.00 89.88 79 GLU A N 1
ATOM 604 C CA . GLU A 1 79 ? -12.909 -5.270 -0.109 1.00 89.88 79 GLU A CA 1
ATOM 605 C C . GLU A 1 79 ? -13.879 -4.718 -1.163 1.00 89.88 79 GLU A C 1
ATOM 607 O O . GLU A 1 79 ? -13.894 -5.156 -2.319 1.00 89.88 79 GLU A O 1
ATOM 612 N N . GLN A 1 80 ? -14.652 -3.710 -0.756 1.00 83.56 80 GLN A N 1
ATOM 613 C CA . GLN A 1 80 ? -15.651 -3.019 -1.566 1.00 83.56 80 GLN A CA 1
ATOM 614 C C . GLN A 1 80 ? -15.116 -1.648 -2.001 1.00 83.56 80 GLN A C 1
ATOM 616 O O . GLN A 1 80 ? -15.645 -0.597 -1.647 1.00 83.56 80 GLN A O 1
ATOM 621 N N . ALA A 1 81 ? -14.000 -1.653 -2.728 1.00 78.62 81 ALA A N 1
ATOM 622 C CA . ALA A 1 81 ? -13.416 -0.443 -3.290 1.00 78.62 81 ALA A CA 1
ATOM 623 C C . ALA A 1 81 ? -14.099 -0.089 -4.623 1.00 78.62 81 ALA A C 1
ATOM 625 O O . ALA A 1 81 ? -13.859 -0.743 -5.638 1.00 78.62 81 ALA A O 1
ATOM 626 N N . ALA A 1 82 ? -14.934 0.952 -4.629 1.00 72.44 82 ALA A N 1
ATOM 627 C CA . ALA A 1 82 ? -15.448 1.526 -5.869 1.00 72.44 82 ALA A CA 1
ATOM 628 C C . ALA A 1 82 ? -14.363 2.386 -6.531 1.00 72.44 82 ALA A C 1
ATOM 630 O O . ALA A 1 82 ? -13.737 3.222 -5.876 1.00 72.44 82 ALA A O 1
ATOM 631 N N . ARG A 1 83 ? -14.141 2.180 -7.831 1.00 68.00 83 ARG A N 1
ATOM 632 C CA . ARG A 1 83 ? -13.279 3.053 -8.630 1.00 68.00 83 ARG A CA 1
ATOM 633 C C . ARG A 1 83 ? -13.973 4.402 -8.810 1.00 68.00 83 ARG A C 1
ATOM 635 O O . ARG A 1 83 ? -15.172 4.446 -9.067 1.00 68.00 83 ARG A O 1
ATOM 642 N N . SER A 1 84 ? -13.205 5.479 -8.729 1.00 66.12 84 SER A N 1
ATOM 643 C CA . SER A 1 84 ? -13.642 6.800 -9.163 1.00 66.12 84 SER A CA 1
ATOM 644 C C . SER A 1 84 ? -12.669 7.324 -10.207 1.00 66.12 84 SER A C 1
ATOM 646 O O . SER A 1 84 ? -11.457 7.159 -10.075 1.00 66.12 84 SER A O 1
ATOM 648 N N . ASP A 1 85 ? -13.218 7.941 -11.247 1.00 65.44 85 ASP A N 1
ATOM 649 C CA . ASP A 1 85 ? -12.450 8.579 -12.316 1.00 65.44 85 ASP A CA 1
ATOM 650 C C . ASP A 1 85 ? -12.307 10.099 -12.092 1.00 65.44 85 ASP A C 1
ATOM 652 O O . ASP A 1 85 ? -11.813 10.819 -12.958 1.00 65.44 85 ASP A O 1
ATOM 656 N N . GLN A 1 86 ? -12.731 10.606 -10.928 1.00 64.69 86 GLN A N 1
ATOM 657 C CA . GLN A 1 86 ? -12.553 12.003 -10.528 1.00 64.69 86 GLN A CA 1
ATOM 658 C C . GLN A 1 86 ? -11.253 12.197 -9.735 1.00 64.69 86 GLN A C 1
ATOM 660 O O . GLN A 1 86 ? -10.687 11.254 -9.185 1.00 64.69 86 GLN A O 1
ATOM 665 N N . LEU A 1 87 ? -10.777 13.443 -9.658 1.00 62.12 87 LEU A N 1
ATOM 666 C CA . LEU A 1 87 ? -9.706 13.820 -8.736 1.00 62.12 87 LEU A CA 1
ATOM 667 C C . LEU A 1 87 ? -10.197 13.569 -7.308 1.00 62.12 87 LEU A C 1
ATOM 669 O O . LEU A 1 87 ? -11.172 14.168 -6.857 1.00 62.12 87 LEU A O 1
ATOM 673 N N . LEU A 1 88 ? -9.566 12.607 -6.640 1.00 67.38 88 LEU A N 1
ATOM 674 C CA . LEU A 1 88 ? -10.106 12.034 -5.418 1.00 67.38 88 LEU A CA 1
ATOM 675 C C . LEU A 1 88 ? -9.604 12.762 -4.168 1.00 67.38 88 LEU A C 1
ATOM 677 O O . LEU A 1 88 ? -8.421 13.109 -4.107 1.00 67.38 88 LEU A 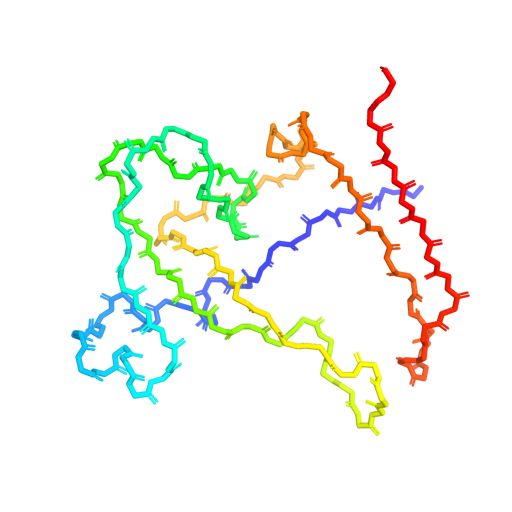O 1
ATOM 681 N N . PRO A 1 89 ? -10.459 12.929 -3.138 1.00 68.25 89 PRO A N 1
ATOM 682 C CA . PRO A 1 89 ? -10.100 13.592 -1.883 1.00 68.25 89 PRO A CA 1
ATOM 683 C C . PRO A 1 89 ? -8.840 13.041 -1.204 1.00 68.25 89 PRO A C 1
ATOM 685 O O . PRO A 1 89 ? -8.206 13.750 -0.431 1.00 68.25 89 PRO A O 1
ATOM 688 N N . VAL A 1 90 ? -8.438 11.799 -1.502 1.00 74.25 90 VAL A N 1
ATOM 689 C CA . VAL A 1 90 ? -7.225 11.185 -0.939 1.00 74.25 90 VAL A CA 1
ATOM 690 C C . VAL A 1 90 ? -5.931 11.898 -1.337 1.00 74.25 90 VAL A C 1
ATOM 692 O O . VAL A 1 90 ? -4.903 11.658 -0.720 1.00 74.25 90 VAL A O 1
ATOM 695 N N . PHE A 1 91 ? -5.929 12.741 -2.368 1.00 77.94 91 PHE A N 1
ATOM 696 C CA . PHE A 1 91 ? -4.723 13.477 -2.760 1.00 77.94 91 PHE A CA 1
ATOM 697 C C . PHE A 1 91 ? -4.602 14.842 -2.077 1.00 77.94 91 PHE A C 1
ATOM 699 O O . PHE A 1 91 ? -3.500 15.372 -1.996 1.00 77.94 91 PHE A O 1
ATOM 706 N N . ILE A 1 92 ? -5.707 15.376 -1.552 1.00 78.38 92 ILE A N 1
ATOM 707 C CA . ILE A 1 92 ? -5.754 16.683 -0.889 1.00 78.38 92 ILE A CA 1
ATOM 708 C C . ILE A 1 92 ? -5.036 16.588 0.464 1.00 78.38 92 ILE A C 1
ATOM 710 O O . ILE A 1 92 ? -5.180 15.583 1.174 1.00 78.38 92 ILE A O 1
ATOM 714 N N . GLY A 1 93 ? -4.259 17.611 0.826 1.00 79.00 93 GLY A N 1
ATOM 715 C CA . GLY A 1 93 ? -3.546 17.677 2.105 1.00 79.00 93 GLY A CA 1
ATOM 716 C C . GLY A 1 93 ? -2.282 16.820 2.176 1.00 79.00 93 GLY A C 1
ATOM 717 O O . GLY A 1 93 ? -1.745 16.619 3.267 1.00 79.00 93 GLY A O 1
ATOM 718 N N . ARG A 1 94 ? -1.819 16.244 1.056 1.00 81.12 94 ARG A N 1
ATOM 719 C CA . ARG A 1 94 ? -0.681 15.312 1.027 1.00 81.12 94 ARG A CA 1
ATOM 720 C C . ARG A 1 94 ? 0.388 15.776 0.048 1.00 81.12 94 ARG A C 1
ATOM 722 O O . ARG A 1 94 ? 0.100 16.063 -1.106 1.00 81.12 94 ARG A O 1
ATOM 729 N N . THR A 1 95 ? 1.648 15.739 0.478 1.00 87.62 95 THR A N 1
ATOM 730 C CA . THR A 1 95 ? 2.784 15.880 -0.441 1.00 87.62 95 THR A CA 1
ATOM 731 C C . THR A 1 95 ? 2.793 14.715 -1.421 1.00 87.62 95 THR A C 1
ATOM 733 O O . THR A 1 95 ? 2.883 13.550 -1.022 1.00 87.62 95 THR A O 1
ATOM 736 N N . LEU A 1 96 ? 2.741 15.027 -2.711 1.00 87.00 96 LEU A N 1
ATOM 737 C CA . LEU A 1 96 ? 2.761 14.039 -3.776 1.00 87.00 96 LEU A CA 1
ATOM 738 C C . LEU A 1 96 ? 4.163 13.942 -4.371 1.00 87.00 96 LEU A C 1
ATOM 740 O O . LEU A 1 96 ? 4.846 14.936 -4.597 1.00 87.00 96 LEU A O 1
ATOM 744 N N . SER A 1 97 ? 4.599 12.720 -4.662 1.00 89.88 97 SER A N 1
ATOM 745 C CA . SER A 1 97 ? 5.781 12.477 -5.484 1.00 89.88 97 SER A CA 1
ATOM 746 C C . SER A 1 97 ? 5.369 11.687 -6.712 1.00 89.88 97 SER A C 1
ATOM 748 O O . SER A 1 97 ? 4.799 10.601 -6.601 1.00 89.88 97 SER A O 1
ATOM 750 N N . LEU A 1 98 ? 5.686 12.227 -7.885 1.00 90.06 98 LEU A N 1
ATOM 751 C CA . LEU A 1 98 ? 5.457 11.582 -9.167 1.00 90.06 98 LEU A CA 1
ATOM 752 C C . LEU A 1 98 ? 6.796 11.150 -9.764 1.00 90.06 98 LEU A C 1
ATOM 754 O O . LEU A 1 98 ? 7.779 11.893 -9.745 1.00 90.06 98 LEU A O 1
ATOM 758 N N . ARG A 1 99 ? 6.834 9.931 -10.304 1.00 92.62 99 ARG A N 1
ATOM 759 C CA . ARG A 1 99 ? 8.011 9.341 -10.954 1.00 92.62 99 ARG A CA 1
ATOM 760 C C . ARG A 1 99 ? 7.631 8.934 -12.372 1.00 92.62 99 ARG A C 1
ATOM 762 O O . ARG A 1 99 ? 6.681 8.178 -12.551 1.00 92.62 99 ARG A O 1
ATOM 769 N N . GLY A 1 100 ? 8.364 9.441 -13.358 1.00 93.50 100 GLY A N 1
ATOM 770 C CA . GLY A 1 100 ? 8.187 9.102 -14.767 1.00 93.50 100 GLY A CA 1
ATOM 771 C C . GLY A 1 100 ? 9.176 8.026 -15.201 1.00 93.50 100 GLY A C 1
ATOM 772 O O . GLY A 1 100 ? 10.385 8.176 -15.000 1.00 93.50 100 GLY A O 1
ATOM 773 N N . PHE A 1 101 ? 8.670 6.964 -15.823 1.00 94.81 101 PHE A N 1
ATOM 774 C CA . PHE A 1 101 ? 9.467 5.855 -16.351 1.00 94.81 101 PHE A CA 1
ATOM 775 C C . PHE A 1 101 ? 9.387 5.807 -17.880 1.00 94.81 101 PHE A C 1
ATOM 777 O O . PHE A 1 101 ? 8.348 6.107 -18.466 1.00 94.81 101 PHE A O 1
ATOM 784 N N . GLY A 1 102 ? 10.504 5.467 -18.523 1.00 94.94 102 GLY A N 1
ATOM 785 C CA . GLY A 1 102 ? 10.562 5.180 -19.955 1.00 94.94 102 GLY A CA 1
ATOM 786 C C . GLY A 1 102 ? 10.063 3.777 -20.300 1.00 94.94 102 GLY A C 1
ATOM 787 O O . GLY A 1 102 ? 9.790 2.971 -19.415 1.00 94.94 102 GLY A O 1
ATOM 788 N N . GLY A 1 103 ? 9.995 3.463 -21.599 1.00 95.25 103 GLY A N 1
ATOM 789 C CA . GLY A 1 103 ? 9.615 2.125 -22.079 1.00 95.25 103 GLY A CA 1
ATOM 790 C C . GLY A 1 103 ? 10.610 1.013 -21.714 1.00 95.25 103 GLY A C 1
ATOM 791 O O . GLY A 1 103 ? 10.237 -0.149 -21.658 1.00 95.25 103 GLY A O 1
ATOM 792 N N . ASP A 1 104 ? 11.855 1.373 -21.404 1.00 95.00 104 ASP A N 1
ATOM 793 C CA . ASP A 1 104 ? 12.893 0.504 -20.832 1.00 95.00 104 ASP A CA 1
ATOM 794 C C . ASP A 1 104 ? 12.752 0.318 -19.307 1.00 95.00 104 ASP A C 1
ATOM 796 O O . ASP A 1 104 ? 13.570 -0.338 -18.659 1.00 95.00 104 ASP A O 1
ATOM 800 N N . GLY A 1 105 ? 11.733 0.938 -18.707 1.00 94.69 105 GLY A N 1
ATOM 801 C CA . GLY A 1 105 ? 11.491 0.911 -17.273 1.00 94.69 105 GLY A CA 1
ATOM 802 C C . GLY A 1 105 ? 12.479 1.744 -16.457 1.00 94.69 105 GLY A C 1
ATOM 803 O O . GLY A 1 105 ? 12.437 1.666 -15.228 1.00 94.69 105 GLY A O 1
ATOM 804 N N . MET A 1 106 ? 13.367 2.521 -17.088 1.00 96.88 106 MET A N 1
ATOM 805 C CA . MET A 1 106 ? 14.298 3.409 -16.390 1.00 96.88 106 MET A CA 1
ATOM 806 C C . MET A 1 106 ? 13.604 4.713 -16.003 1.00 96.88 106 MET A C 1
ATOM 808 O O . MET A 1 106 ? 12.824 5.278 -16.776 1.00 96.88 106 MET A O 1
ATOM 812 N N . ARG A 1 107 ? 13.885 5.221 -14.796 1.00 94.81 107 ARG A N 1
ATOM 813 C CA . ARG A 1 107 ? 13.355 6.518 -14.356 1.00 94.81 107 ARG A CA 1
ATOM 814 C C . ARG A 1 107 ? 13.948 7.635 -15.214 1.00 94.81 107 ARG A C 1
ATOM 816 O O . ARG A 1 107 ? 15.166 7.778 -15.281 1.00 94.81 107 ARG A O 1
ATOM 823 N N . ARG A 1 108 ? 13.081 8.451 -15.813 1.00 95.69 108 ARG A N 1
ATOM 824 C CA . ARG A 1 108 ? 13.449 9.608 -16.647 1.00 95.69 108 ARG A CA 1
ATOM 825 C C . ARG A 1 108 ? 13.227 10.939 -15.948 1.00 95.69 108 ARG A C 1
ATOM 827 O O . ARG A 1 108 ? 13.951 11.893 -16.203 1.00 95.69 108 ARG A O 1
ATOM 834 N N . SER A 1 109 ? 12.230 11.006 -15.075 1.00 93.31 109 SER A N 1
ATOM 835 C CA . SER A 1 109 ? 11.878 12.228 -14.361 1.00 93.31 109 SER A CA 1
ATOM 836 C C . SER A 1 109 ? 11.309 11.916 -12.985 1.00 93.31 109 SER A C 1
ATOM 838 O O . SER A 1 109 ? 10.808 10.820 -12.711 1.00 93.31 109 SER A O 1
ATOM 840 N N . SER A 1 110 ? 11.389 12.901 -12.103 1.00 91.75 110 SER A N 1
ATOM 841 C CA . SER A 1 110 ? 10.704 12.887 -10.821 1.00 91.75 110 SER A CA 1
ATOM 842 C C . SER A 1 110 ? 10.358 14.307 -10.426 1.00 91.75 110 SER A C 1
ATOM 844 O O . SER A 1 110 ? 11.193 15.197 -10.570 1.00 91.75 110 SER A O 1
ATOM 846 N N . VAL A 1 111 ? 9.160 14.497 -9.893 1.00 92.38 111 VAL A N 1
ATOM 847 C CA . VAL A 1 111 ? 8.733 15.753 -9.284 1.00 92.38 111 VAL A CA 1
ATOM 848 C C . VAL A 1 111 ? 8.158 15.451 -7.907 1.00 92.38 111 VAL A C 1
ATOM 850 O O . VAL A 1 111 ? 7.606 14.373 -7.663 1.00 92.38 111 VAL A O 1
ATOM 853 N N . MET A 1 112 ? 8.353 16.383 -6.989 1.00 88.19 112 MET A N 1
ATOM 854 C CA . MET A 1 112 ? 7.689 16.401 -5.699 1.00 88.19 112 MET A CA 1
ATOM 855 C C . MET A 1 112 ? 6.862 17.674 -5.658 1.00 88.19 112 MET A C 1
ATOM 857 O O . MET A 1 112 ? 7.388 18.754 -5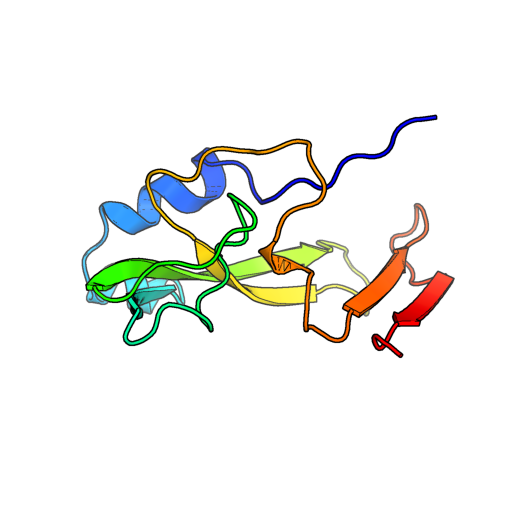.916 1.00 88.19 112 MET A O 1
ATOM 861 N N . GLU A 1 113 ? 5.579 17.524 -5.378 1.00 80.94 113 GLU A N 1
ATOM 862 C CA . GLU A 1 113 ? 4.629 18.615 -5.292 1.00 80.94 113 GLU A CA 1
ATOM 863 C C . GLU A 1 113 ? 4.087 18.655 -3.870 1.00 80.94 113 GLU A C 1
ATOM 865 O O . GLU A 1 113 ? 3.486 17.703 -3.369 1.00 80.94 113 GLU A O 1
ATOM 870 N N . THR A 1 114 ? 4.394 19.751 -3.196 1.00 72.81 114 THR A N 1
ATOM 871 C CA . THR A 1 114 ? 3.864 20.094 -1.883 1.00 72.81 114 THR A CA 1
ATOM 872 C C . THR A 1 114 ? 2.774 21.128 -2.114 1.00 72.81 114 THR A C 1
ATOM 874 O O . THR A 1 114 ? 3.030 22.102 -2.828 1.00 72.81 114 THR A O 1
ATOM 877 N N . GLU A 1 115 ? 1.589 20.953 -1.530 1.00 62.44 115 GLU A N 1
ATOM 878 C CA . GLU A 1 115 ? 0.599 22.036 -1.505 1.00 62.44 115 GLU A CA 1
ATOM 879 C C . GLU A 1 115 ? 1.246 23.297 -0.898 1.00 62.44 115 GLU A C 1
ATOM 881 O O . GLU A 1 115 ? 1.925 23.220 0.131 1.00 62.44 115 GLU A O 1
ATOM 886 N N . ARG A 1 116 ? 1.104 24.431 -1.596 1.00 53.41 116 ARG A N 1
ATOM 887 C CA . ARG A 1 116 ? 1.356 25.770 -1.051 1.00 53.41 116 ARG A CA 1
ATOM 888 C C . ARG A 1 116 ? 0.089 26.300 -0.407 1.00 53.41 116 ARG A C 1
ATOM 890 O O . ARG A 1 116 ? -0.981 26.094 -1.020 1.00 53.41 116 ARG A O 1
#

pLDDT: mean 89.11, std 10.66, range [45.59, 98.25]

Organism: NCBI:txid1955250

Radius of gyration: 15.49 Å; chains: 1; bounding box: 33×43×38 Å